Protein AF-A0A1B6G291-F1 (afdb_monomer_lite)

Sequence (150 aa):
GDFVVKDPLRYSGNSSLDFDFTFEELMDKGLPNKELYIRWLQLATFLPVIRYSYLPSEYKDDDQVLELAKVLTALRQKMVNPLLKKYAQEALDSGTPLIRPLWMLDPGDSACHLVKDEFSVGEELIVAPILRPNTHEREVYLPAGKLPSH

pLDDT: mean 82.51, std 21.63, range [31.0, 98.25]

Organism: NCBI:txid1464854

Secondary structure (DSSP, 8-state):
----------------------HHHHH--PPPPHHHHHHHHHHHTTSS----SS-GGG-TT-HHHHHHHHHHHHHIIIIIHHHHHHHHHHHHHH---SEEEHHHH-TT-GGGGT--S-EEETTTEEE----STT---------TT-S---

Foldseek 3Di:
DDPDDDDDDDPPDDDPDPPPDDPVNVVPPDDPDPVQLLLVLLVQLQDPDDDDPDDLVVPVVDCVSVVSNVVSVVVSVVPRVVLLVVCVVVCVPPVQDQKAQQCVLPVPDPVSVVDDQWIARHQADIDHGDDDPPDDDDDDDDDPPRYDDD

Radius of gyration: 24.05 Å; chains: 1; bounding box: 63×70×46 Å

InterPro domains:
  IPR013780 Glycosyl hydrolase, all-beta [G3DSA:2.60.40.1180] (97-148)
  IPR017853 Glycoside hydrolase superfamily [SSF51445] (30-115)
  IPR048395 Glycosyl hydrolase family 31, C-terminal domain [PF21365] (95-145)
  IPR050985 Alpha-glycosidase and related enzymes [PTHR43053] (27-146)

Structure (mmCIF, N/CA/C/O backbone):
data_AF-A0A1B6G291-F1
#
_entry.id   AF-A0A1B6G291-F1
#
loop_
_atom_site.group_PDB
_atom_site.id
_atom_site.type_symbol
_atom_site.label_atom_id
_atom_site.label_alt_id
_atom_site.label_comp_id
_atom_site.label_asym_id
_atom_site.label_entity_id
_atom_site.label_seq_id
_atom_site.pdbx_PDB_ins_code
_atom_site.Cartn_x
_atom_site.Cartn_y
_atom_site.Cartn_z
_atom_site.occupancy
_atom_site.B_iso_or_equiv
_atom_site.auth_seq_id
_atom_site.auth_comp_id
_atom_site.auth_asym_id
_atom_site.auth_atom_id
_atom_site.pdbx_PDB_model_num
ATOM 1 N N . GLY A 1 1 ? 41.466 -47.505 -5.293 1.00 37.69 1 GLY A N 1
ATOM 2 C CA . GLY A 1 1 ? 40.924 -48.528 -4.378 1.00 37.69 1 GLY A CA 1
ATOM 3 C C . GLY A 1 1 ? 39.477 -48.186 -4.212 1.00 37.69 1 GLY A C 1
ATOM 4 O O . GLY A 1 1 ? 39.117 -47.473 -3.287 1.00 37.69 1 GLY A O 1
ATOM 5 N N . ASP A 1 2 ? 38.727 -48.534 -5.244 1.00 31.80 2 ASP A N 1
ATOM 6 C CA . ASP A 1 2 ? 37.586 -47.756 -5.695 1.00 31.80 2 ASP A CA 1
ATOM 7 C C . ASP A 1 2 ? 36.352 -48.172 -4.908 1.00 31.80 2 ASP A C 1
ATOM 9 O O . ASP A 1 2 ? 35.926 -49.326 -4.950 1.00 31.80 2 ASP A O 1
ATOM 13 N N . PHE A 1 3 ? 35.791 -47.230 -4.155 1.00 31.00 3 PHE A N 1
ATOM 14 C CA . PHE A 1 3 ? 34.514 -47.432 -3.493 1.00 31.00 3 PHE A CA 1
ATOM 15 C C . PHE A 1 3 ? 33.405 -47.195 -4.513 1.00 31.00 3 PHE A C 1
ATOM 17 O O . PHE A 1 3 ? 32.950 -46.077 -4.740 1.00 31.00 3 PHE A O 1
ATOM 24 N N . VAL A 1 4 ? 32.998 -48.295 -5.141 1.00 36.03 4 VAL A N 1
ATOM 25 C CA . VAL A 1 4 ? 31.759 -48.419 -5.905 1.00 36.03 4 VAL A CA 1
ATOM 26 C C . VAL A 1 4 ? 30.596 -48.237 -4.931 1.00 36.03 4 VAL A C 1
ATOM 28 O O . VAL A 1 4 ? 30.262 -49.148 -4.171 1.00 36.03 4 VAL A O 1
ATOM 31 N N . VAL A 1 5 ? 29.973 -47.060 -4.939 1.00 38.53 5 VAL A N 1
ATOM 32 C CA . VAL A 1 5 ? 28.655 -46.883 -4.326 1.00 38.53 5 VAL A CA 1
ATOM 33 C C . VAL A 1 5 ? 27.620 -47.341 -5.349 1.00 38.53 5 VAL A C 1
ATOM 35 O O . VAL A 1 5 ? 27.508 -46.786 -6.437 1.00 38.53 5 VAL A O 1
ATOM 38 N N . LYS A 1 6 ? 26.927 -48.427 -5.001 1.00 34.53 6 LYS A N 1
ATOM 39 C CA . LYS A 1 6 ? 25.853 -49.053 -5.775 1.00 34.53 6 LYS A CA 1
ATOM 40 C C . LYS A 1 6 ? 24.713 -48.068 -6.055 1.00 34.53 6 LYS A C 1
ATOM 42 O O . LYS A 1 6 ? 24.182 -47.474 -5.119 1.00 34.53 6 LYS A O 1
ATOM 47 N N . ASP A 1 7 ? 24.297 -48.024 -7.318 1.00 39.56 7 ASP A N 1
ATOM 48 C CA . ASP A 1 7 ? 22.992 -47.542 -7.786 1.00 39.56 7 ASP A CA 1
ATOM 49 C C . ASP A 1 7 ? 21.845 -47.985 -6.861 1.00 39.56 7 ASP A C 1
ATOM 51 O O . ASP A 1 7 ? 21.660 -49.194 -6.656 1.00 39.56 7 ASP A O 1
ATOM 55 N N . PRO A 1 8 ? 20.986 -47.063 -6.398 1.00 37.59 8 PRO A N 1
ATOM 56 C CA . PRO A 1 8 ? 19.632 -47.393 -6.016 1.00 37.59 8 PRO A CA 1
ATOM 57 C C . PRO A 1 8 ? 18.667 -46.999 -7.148 1.00 37.59 8 PRO A C 1
ATOM 59 O O . PRO A 1 8 ? 18.501 -45.827 -7.464 1.00 37.59 8 PRO A O 1
ATOM 62 N N . LEU A 1 9 ? 17.963 -48.017 -7.662 1.00 33.34 9 LEU A N 1
ATOM 63 C CA . LEU A 1 9 ? 16.723 -47.958 -8.458 1.00 33.34 9 LEU A CA 1
ATOM 64 C C . LEU A 1 9 ? 16.860 -47.826 -9.989 1.00 33.34 9 LEU A C 1
ATOM 66 O O . LEU A 1 9 ? 16.415 -46.862 -10.602 1.00 33.34 9 LEU A O 1
ATOM 70 N N . ARG A 1 10 ? 17.300 -48.915 -10.638 1.00 32.56 10 ARG A N 1
ATOM 71 C CA . ARG A 1 10 ? 16.833 -49.237 -11.998 1.00 32.56 10 ARG A CA 1
ATOM 72 C C . ARG A 1 10 ? 15.377 -49.702 -11.932 1.00 32.56 10 ARG A C 1
ATOM 74 O O . ARG A 1 10 ? 15.113 -50.856 -11.600 1.00 32.56 10 ARG A O 1
ATOM 81 N N . TYR A 1 11 ? 14.439 -48.822 -12.263 1.00 31.67 11 TYR A N 1
ATOM 82 C CA . TYR A 1 11 ? 13.077 -49.220 -12.614 1.00 31.67 11 TYR A CA 1
ATOM 83 C C . TYR A 1 11 ? 13.084 -49.633 -14.093 1.00 31.67 11 TYR A C 1
ATOM 85 O O . TYR A 1 11 ? 13.201 -48.788 -14.976 1.00 31.67 11 TYR A O 1
ATOM 93 N N . SER A 1 12 ? 13.019 -50.934 -14.391 1.00 35.78 12 SER A N 1
ATOM 94 C CA . SER A 1 12 ? 12.810 -51.403 -15.766 1.00 35.78 12 SER A CA 1
ATOM 95 C C . SER A 1 12 ? 11.321 -51.309 -16.099 1.00 35.78 12 SER A C 1
ATOM 97 O O . SER A 1 12 ? 10.567 -52.263 -15.908 1.00 35.78 12 SER A O 1
ATOM 99 N N . GLY A 1 13 ? 10.891 -50.140 -16.562 1.00 36.44 13 GLY A N 1
ATOM 100 C CA . GLY A 1 13 ? 9.580 -49.929 -17.164 1.00 36.44 13 GLY A CA 1
ATOM 101 C C . GLY A 1 13 ? 9.763 -49.353 -18.561 1.00 36.44 13 GLY A C 1
ATOM 102 O O . GLY A 1 13 ? 10.270 -48.248 -18.704 1.00 36.44 13 GLY A O 1
ATOM 103 N N . ASN A 1 14 ? 9.371 -50.105 -19.590 1.00 42.53 14 ASN A N 1
ATOM 104 C CA . ASN A 1 14 ? 9.276 -49.602 -20.958 1.00 42.53 14 ASN A CA 1
ATOM 105 C C . ASN A 1 14 ? 8.182 -48.524 -21.028 1.00 42.53 14 ASN A C 1
ATOM 107 O O . ASN A 1 14 ? 7.006 -48.843 -21.191 1.00 42.53 14 ASN A O 1
ATOM 111 N N . SER A 1 15 ? 8.566 -47.254 -20.952 1.00 38.25 15 SER A N 1
ATOM 112 C CA . SER A 1 15 ? 7.808 -46.164 -21.563 1.00 38.25 15 SER A CA 1
ATOM 113 C C . SER A 1 15 ? 8.786 -45.088 -22.011 1.00 38.25 15 SER A C 1
ATOM 115 O O . SER A 1 15 ? 9.426 -44.442 -21.189 1.00 38.25 15 SER A O 1
ATOM 117 N N . SER A 1 16 ? 8.915 -44.928 -23.321 1.00 41.72 16 SER A N 1
ATOM 118 C CA . SER A 1 16 ? 9.676 -43.876 -23.990 1.00 41.72 16 SER A CA 1
ATOM 119 C C . SER A 1 16 ? 9.029 -42.506 -23.761 1.00 41.72 16 SER A C 1
ATOM 121 O O . SER A 1 16 ? 8.328 -41.987 -24.628 1.00 41.72 16 SER A O 1
ATOM 123 N N . LEU A 1 17 ? 9.234 -41.956 -22.568 1.00 43.03 17 LEU A N 1
ATOM 124 C CA . LEU A 1 17 ? 9.024 -40.553 -22.240 1.00 43.03 17 LEU A CA 1
ATOM 125 C C . LEU A 1 17 ? 10.252 -40.099 -21.453 1.00 43.03 17 LEU A C 1
ATOM 127 O O . LEU A 1 17 ? 10.332 -40.307 -20.243 1.00 43.03 17 LEU A O 1
ATOM 131 N N . ASP A 1 18 ? 11.215 -39.525 -22.168 1.00 42.44 18 ASP A N 1
ATOM 132 C CA . ASP A 1 18 ? 12.384 -38.876 -21.584 1.00 42.44 18 ASP A CA 1
ATOM 133 C C . ASP A 1 18 ? 11.907 -37.637 -20.810 1.00 42.44 18 ASP A C 1
ATOM 135 O O . ASP A 1 18 ? 11.677 -36.572 -21.380 1.00 42.44 18 ASP A O 1
ATOM 139 N N . PHE A 1 19 ? 11.691 -37.780 -19.501 1.00 51.16 19 PHE A N 1
ATOM 140 C CA . PHE A 1 19 ? 11.545 -36.650 -18.581 1.00 51.16 19 PHE A CA 1
ATOM 141 C C . PHE A 1 19 ? 12.940 -36.231 -18.098 1.00 51.16 19 PHE A C 1
ATOM 143 O O . PHE A 1 19 ? 13.261 -36.319 -16.915 1.00 51.16 19 PHE A O 1
ATOM 150 N N . ASP A 1 20 ? 13.774 -35.782 -19.034 1.00 50.25 20 ASP A N 1
ATOM 151 C CA . ASP A 1 20 ? 15.025 -35.079 -18.737 1.00 50.25 20 ASP A CA 1
ATOM 152 C C . ASP A 1 20 ? 14.695 -33.611 -18.431 1.00 50.25 20 ASP A C 1
ATOM 154 O O . ASP A 1 20 ? 14.924 -32.714 -19.234 1.00 50.25 20 ASP A O 1
ATOM 158 N N . PHE A 1 21 ? 14.091 -33.372 -17.266 1.00 48.56 21 PHE A N 1
ATOM 159 C CA . PHE A 1 21 ? 14.104 -32.049 -16.650 1.00 48.56 21 PHE A CA 1
ATOM 160 C C . PHE A 1 21 ? 15.033 -32.117 -15.452 1.00 48.56 21 PHE A C 1
ATOM 162 O O . PHE A 1 21 ? 14.762 -32.807 -14.464 1.00 48.56 21 PHE A O 1
ATOM 169 N N . THR A 1 22 ? 16.146 -31.403 -15.540 1.00 61.62 22 THR A N 1
ATOM 170 C CA . THR A 1 22 ? 17.034 -31.231 -14.397 1.00 61.62 22 THR A CA 1
ATOM 171 C C . THR A 1 22 ? 16.289 -30.474 -13.294 1.00 61.62 22 THR A C 1
ATOM 173 O O . THR A 1 22 ? 15.438 -29.618 -13.546 1.00 61.62 22 THR A O 1
ATOM 176 N N . PHE A 1 23 ? 16.593 -30.780 -12.031 1.00 58.88 23 PHE A N 1
ATOM 177 C CA . PHE A 1 23 ? 16.042 -30.029 -10.896 1.00 58.88 23 PHE A CA 1
ATOM 178 C C . PHE A 1 23 ? 16.349 -28.523 -11.011 1.00 58.88 23 PHE A C 1
ATOM 180 O O . PHE A 1 23 ? 15.563 -27.698 -10.554 1.00 58.88 23 PHE A O 1
ATOM 187 N N . GLU A 1 24 ? 17.452 -28.168 -11.676 1.00 52.62 24 GLU A N 1
ATOM 188 C CA . GLU A 1 24 ? 17.808 -26.791 -12.027 1.00 52.62 24 GLU A CA 1
ATOM 189 C C . GLU A 1 24 ? 16.810 -26.144 -12.998 1.00 52.62 24 GLU A C 1
ATOM 191 O O . GLU A 1 24 ? 16.368 -25.032 -12.730 1.00 52.62 24 GLU A O 1
ATOM 196 N N . GLU A 1 25 ? 16.350 -26.835 -14.041 1.00 53.84 25 GLU A N 1
ATOM 197 C CA . GLU A 1 25 ? 15.333 -26.310 -14.974 1.00 53.84 25 GLU A CA 1
ATOM 198 C C . GLU A 1 25 ? 13.943 -26.173 -14.337 1.00 53.84 25 GLU A C 1
ATOM 200 O O . GLU A 1 25 ? 13.177 -25.276 -14.686 1.00 53.84 25 GLU A O 1
ATOM 205 N N . LEU A 1 26 ? 13.609 -27.022 -13.361 1.00 57.31 26 LEU A N 1
ATOM 206 C CA . LEU A 1 26 ? 12.376 -26.887 -12.571 1.00 57.31 26 LEU A CA 1
ATOM 207 C C . LEU A 1 26 ? 12.413 -25.691 -11.607 1.00 57.31 26 LEU A C 1
ATOM 209 O O . LEU A 1 26 ? 11.359 -25.194 -11.193 1.00 57.31 26 LEU A O 1
ATOM 213 N N . MET A 1 27 ? 13.615 -25.242 -11.246 1.00 56.41 27 MET A N 1
ATOM 214 C CA . MET A 1 27 ? 13.855 -24.139 -10.317 1.00 56.41 27 MET A CA 1
ATOM 215 C C . MET A 1 27 ? 14.187 -22.822 -11.027 1.00 56.41 27 MET A C 1
ATOM 217 O O . MET A 1 27 ? 14.061 -21.770 -10.396 1.00 56.41 27 MET A O 1
ATOM 221 N N . ASP A 1 28 ? 14.517 -22.847 -12.323 1.00 53.97 28 ASP A N 1
ATOM 222 C CA . ASP A 1 28 ? 14.728 -21.651 -13.143 1.00 53.97 28 ASP A CA 1
ATOM 223 C C . ASP A 1 28 ? 13.393 -20.999 -13.535 1.00 53.97 28 ASP A C 1
ATOM 225 O O . ASP A 1 28 ? 12.979 -20.912 -14.692 1.00 53.97 28 ASP A O 1
ATOM 229 N N . LYS A 1 29 ? 12.669 -20.512 -12.526 1.00 62.97 29 LYS A N 1
ATOM 230 C CA . LYS A 1 29 ? 11.682 -19.461 -12.750 1.00 62.97 29 LYS A CA 1
ATOM 231 C C . LYS A 1 29 ? 12.463 -18.167 -12.893 1.00 62.97 29 LYS A C 1
ATOM 233 O O . LYS A 1 29 ? 12.739 -17.498 -11.894 1.00 62.97 29 LYS A O 1
ATOM 238 N N . GLY A 1 30 ? 12.818 -17.855 -14.139 1.00 81.62 30 GLY A N 1
ATOM 239 C CA . GLY A 1 30 ? 13.381 -16.567 -14.525 1.00 81.62 30 GLY A CA 1
ATOM 240 C C . GLY A 1 30 ? 12.573 -15.386 -13.974 1.00 81.62 30 GLY A C 1
ATOM 241 O O . GLY A 1 30 ? 11.484 -15.547 -13.410 1.00 81.62 30 GLY A O 1
ATOM 242 N N . LEU A 1 31 ? 13.121 -14.179 -14.116 1.00 88.62 31 LEU A N 1
ATOM 243 C CA . LEU A 1 31 ? 12.537 -12.984 -13.508 1.00 88.62 31 LEU A CA 1
ATOM 244 C C . LEU A 1 31 ? 11.040 -12.835 -13.847 1.00 88.62 31 LEU A C 1
ATOM 246 O O . LEU A 1 31 ? 10.634 -13.086 -14.988 1.00 88.62 31 LEU A O 1
ATOM 250 N N . PRO A 1 32 ? 10.205 -12.415 -12.877 1.00 90.94 32 PRO A N 1
ATOM 251 C CA . PRO A 1 32 ? 8.809 -12.105 -13.141 1.00 90.94 32 PRO A CA 1
ATOM 252 C C . PRO A 1 32 ? 8.644 -11.117 -14.299 1.00 90.94 32 PRO A C 1
ATOM 254 O O . PRO A 1 32 ? 9.511 -10.289 -14.572 1.00 90.94 32 PRO A O 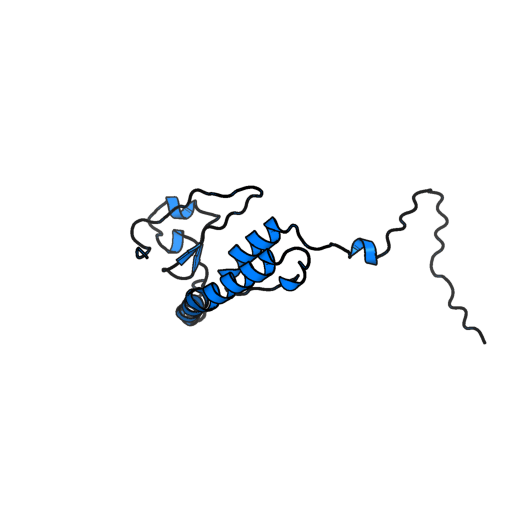1
ATOM 257 N N . ASN A 1 33 ? 7.480 -11.153 -14.951 1.00 92.50 33 ASN A N 1
ATOM 258 C CA . ASN A 1 33 ? 7.144 -10.149 -15.956 1.00 92.50 33 ASN A CA 1
ATOM 259 C C . ASN A 1 33 ? 7.325 -8.724 -15.386 1.00 92.50 33 ASN A C 1
ATOM 261 O O . ASN A 1 33 ? 6.857 -8.425 -14.284 1.00 92.50 33 ASN A O 1
ATOM 265 N N . LYS A 1 34 ? 7.972 -7.846 -16.162 1.00 93.25 34 LYS A N 1
ATOM 266 C CA . LYS A 1 34 ? 8.351 -6.492 -15.735 1.00 93.25 34 LYS A CA 1
ATOM 267 C C . LYS A 1 34 ? 7.165 -5.655 -15.255 1.00 93.25 34 LYS A C 1
ATOM 269 O O . LYS A 1 34 ? 7.262 -4.999 -14.221 1.00 93.25 34 LYS A O 1
ATOM 274 N N . GLU A 1 35 ? 6.049 -5.672 -15.988 1.00 94.44 35 GLU A N 1
ATOM 275 C CA . GLU A 1 35 ? 4.847 -4.921 -15.608 1.00 94.44 35 GLU A CA 1
ATOM 276 C C . GLU A 1 35 ? 4.342 -5.412 -14.252 1.00 94.44 35 GLU A C 1
ATOM 278 O O . GLU A 1 35 ? 4.150 -4.612 -13.339 1.00 94.44 35 GLU A O 1
ATOM 283 N N . LEU A 1 36 ? 4.211 -6.730 -14.088 1.00 94.19 36 LEU A N 1
ATOM 284 C CA . LEU A 1 36 ? 3.764 -7.331 -12.835 1.00 94.19 36 LEU A CA 1
ATOM 285 C C . LEU A 1 36 ? 4.682 -6.958 -11.665 1.00 94.19 36 LEU A C 1
ATOM 287 O O . LEU A 1 36 ? 4.189 -6.581 -10.602 1.00 94.19 36 LEU A O 1
ATOM 291 N N . TYR A 1 37 ? 6.001 -7.026 -11.857 1.00 95.25 37 TYR A N 1
ATOM 292 C CA . TYR A 1 37 ? 6.971 -6.663 -10.826 1.00 95.25 37 TYR A CA 1
ATOM 293 C C . TYR A 1 37 ? 6.868 -5.184 -10.436 1.00 95.25 37 TYR A C 1
ATOM 295 O O . TYR A 1 37 ? 6.841 -4.857 -9.251 1.00 95.25 37 TYR A O 1
ATOM 303 N N . ILE A 1 38 ? 6.727 -4.292 -11.420 1.00 95.06 38 ILE A N 1
ATOM 304 C CA . ILE A 1 38 ? 6.513 -2.858 -11.196 1.00 95.06 38 ILE A CA 1
ATOM 305 C C . ILE A 1 38 ? 5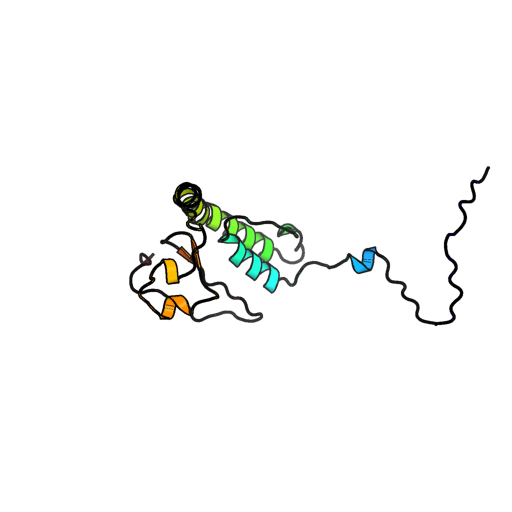.208 -2.605 -10.431 1.00 95.06 38 ILE A C 1
ATOM 307 O O . ILE A 1 38 ? 5.216 -1.860 -9.449 1.00 95.06 38 ILE A O 1
ATOM 311 N N . ARG A 1 39 ? 4.093 -3.234 -10.830 1.00 96.62 39 ARG A N 1
ATOM 312 C CA . ARG A 1 39 ? 2.795 -3.091 -10.144 1.00 96.62 39 ARG A CA 1
ATOM 313 C C . ARG A 1 39 ? 2.858 -3.607 -8.711 1.00 96.62 39 ARG A C 1
ATOM 315 O O . ARG A 1 39 ? 2.366 -2.950 -7.794 1.00 96.62 39 ARG A O 1
ATOM 322 N N . TRP A 1 40 ? 3.519 -4.743 -8.503 1.00 96.25 40 TRP A N 1
ATOM 323 C CA . TRP A 1 40 ? 3.758 -5.279 -7.170 1.00 96.25 40 TRP A CA 1
ATOM 324 C C . TRP A 1 40 ? 4.610 -4.330 -6.325 1.00 96.25 40 TRP A C 1
ATOM 326 O O . TRP A 1 40 ? 4.273 -4.086 -5.170 1.00 96.25 40 TRP A O 1
ATOM 336 N N . LEU A 1 41 ? 5.665 -3.742 -6.891 1.00 96.31 41 LEU A N 1
ATOM 337 C CA . LEU A 1 41 ? 6.526 -2.808 -6.173 1.00 96.31 41 LEU A CA 1
ATOM 338 C C . LEU A 1 41 ? 5.770 -1.535 -5.773 1.00 96.31 41 LEU A C 1
ATOM 340 O O . LEU A 1 41 ? 5.872 -1.091 -4.627 1.00 96.31 41 LEU A O 1
ATOM 344 N N . GLN A 1 42 ? 4.965 -0.984 -6.686 1.00 96.88 42 GLN A N 1
ATOM 345 C CA . GLN A 1 42 ? 4.073 0.148 -6.418 1.00 96.88 42 GLN A CA 1
ATOM 346 C C . GLN A 1 42 ? 3.124 -0.156 -5.252 1.00 96.88 42 GLN A C 1
ATOM 348 O O . GLN A 1 42 ? 3.010 0.660 -4.343 1.00 96.88 42 GLN A O 1
ATOM 353 N N . LEU A 1 43 ? 2.508 -1.341 -5.225 1.00 97.25 43 LEU A N 1
ATOM 354 C CA . LEU A 1 43 ? 1.646 -1.786 -4.127 1.00 97.25 43 LEU A CA 1
ATOM 355 C C . LEU A 1 43 ? 2.421 -1.973 -2.812 1.00 97.25 43 LEU A C 1
ATOM 357 O O . LEU A 1 43 ? 2.058 -1.411 -1.778 1.00 97.25 43 LEU A O 1
ATOM 361 N N . ALA A 1 44 ? 3.505 -2.749 -2.847 1.00 97.00 44 ALA A N 1
ATOM 362 C CA . ALA A 1 44 ? 4.295 -3.111 -1.674 1.00 97.00 44 ALA A CA 1
ATOM 363 C C . ALA A 1 44 ? 4.872 -1.879 -0.965 1.00 97.00 44 ALA A C 1
ATOM 365 O O . ALA A 1 44 ? 4.975 -1.868 0.261 1.00 97.00 44 ALA A O 1
ATOM 366 N N . THR A 1 45 ? 5.160 -0.810 -1.716 1.00 97.62 45 THR A N 1
ATOM 367 C CA . THR A 1 45 ? 5.619 0.491 -1.200 1.00 97.62 45 THR A CA 1
ATOM 368 C C . THR A 1 45 ? 4.736 1.039 -0.078 1.00 97.62 45 THR A C 1
ATOM 370 O O . THR A 1 45 ? 5.247 1.727 0.809 1.00 97.62 45 THR A O 1
ATOM 373 N N . PHE A 1 46 ? 3.445 0.700 -0.063 1.00 97.75 46 PHE A N 1
ATOM 374 C CA . PHE A 1 46 ? 2.483 1.169 0.932 1.00 97.75 46 PHE A CA 1
ATOM 375 C C . PHE A 1 46 ? 2.166 0.154 2.037 1.00 97.75 46 PHE A C 1
ATOM 377 O O . PHE A 1 46 ? 1.517 0.506 3.018 1.00 97.75 46 PHE A O 1
ATOM 384 N N . LEU A 1 47 ? 2.651 -1.085 1.931 1.00 97.06 47 LEU A N 1
ATOM 385 C CA . LEU A 1 47 ? 2.445 -2.108 2.956 1.00 97.06 47 LEU A CA 1
ATOM 386 C C . LEU A 1 47 ? 3.401 -1.909 4.151 1.00 97.06 47 LEU A C 1
ATOM 388 O O . LEU A 1 47 ? 4.424 -1.225 4.029 1.00 97.06 47 LEU A O 1
ATOM 392 N N . PRO A 1 48 ? 3.125 -2.503 5.329 1.00 95.25 48 PRO A N 1
ATOM 393 C CA . PRO A 1 48 ? 3.974 -2.330 6.507 1.00 95.25 48 PRO A CA 1
ATOM 394 C C . PRO A 1 48 ? 5.387 -2.886 6.311 1.00 95.25 48 PRO A C 1
ATOM 396 O O . PRO A 1 48 ? 6.356 -2.298 6.787 1.00 95.25 48 PRO A O 1
ATOM 399 N N . VAL A 1 49 ? 5.514 -3.985 5.564 1.00 94.44 49 VAL A N 1
ATOM 400 C CA . VAL A 1 49 ? 6.783 -4.669 5.296 1.00 94.44 49 VAL A CA 1
ATOM 401 C C . VAL A 1 49 ? 6.888 -4.984 3.810 1.00 94.44 49 VAL A C 1
ATOM 403 O O . VAL A 1 49 ? 5.929 -5.450 3.199 1.00 94.44 49 VAL A O 1
ATOM 406 N N . ILE A 1 50 ? 8.080 -4.774 3.251 1.00 94.50 50 ILE A N 1
ATOM 407 C CA . ILE A 1 50 ? 8.431 -5.157 1.882 1.00 94.50 50 ILE A CA 1
ATOM 408 C C . ILE A 1 50 ? 9.469 -6.266 1.970 1.00 94.50 50 ILE A C 1
ATOM 410 O O . ILE A 1 50 ? 10.487 -6.113 2.645 1.00 94.50 50 ILE A O 1
ATOM 414 N N . ARG A 1 51 ? 9.214 -7.378 1.282 1.00 93.50 51 ARG A N 1
ATOM 415 C CA . ARG A 1 51 ? 10.166 -8.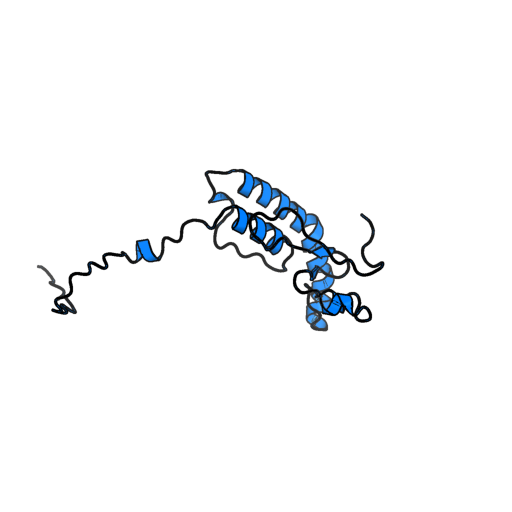479 1.140 1.00 93.50 51 ARG A CA 1
ATOM 416 C C . ARG A 1 51 ? 10.420 -8.720 -0.337 1.00 93.50 51 ARG A C 1
ATOM 418 O O . ARG A 1 51 ? 9.504 -9.099 -1.060 1.00 93.50 51 ARG A O 1
ATOM 425 N N . TYR A 1 52 ? 11.662 -8.538 -0.757 1.00 90.81 52 TYR A N 1
ATOM 426 C CA . TYR A 1 52 ? 12.089 -8.831 -2.117 1.00 90.81 52 TYR A CA 1
ATOM 427 C C . TYR A 1 52 ? 12.398 -10.319 -2.255 1.00 90.81 52 TYR A C 1
ATOM 429 O O . TYR A 1 52 ? 13.134 -10.874 -1.443 1.00 90.81 52 TYR A O 1
ATOM 437 N N . SER A 1 53 ? 11.808 -10.951 -3.270 1.00 88.62 53 SER A N 1
ATOM 438 C CA . SER A 1 53 ? 12.261 -12.268 -3.753 1.00 88.62 53 SER A CA 1
ATOM 439 C C . SER A 1 53 ? 13.290 -12.117 -4.873 1.00 88.62 53 SER A C 1
ATOM 441 O O . SER A 1 53 ? 14.200 -12.925 -4.975 1.00 88.62 53 SER A O 1
AT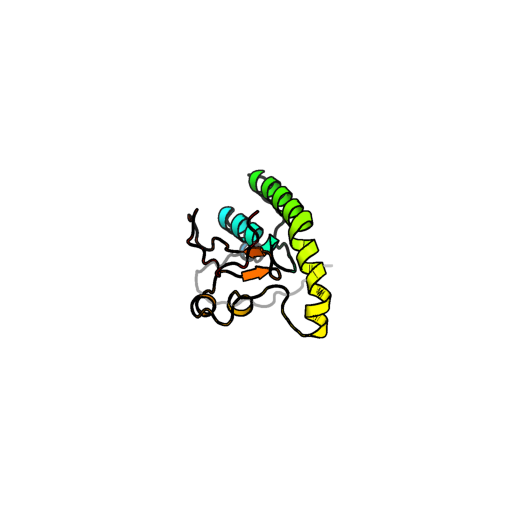OM 443 N N . TYR A 1 54 ? 13.159 -11.039 -5.647 1.00 91.06 54 TYR A N 1
ATOM 444 C CA . TYR A 1 54 ? 14.087 -10.591 -6.678 1.00 91.06 54 TYR A CA 1
ATOM 445 C C . TYR A 1 54 ? 14.372 -9.116 -6.417 1.00 91.06 54 TYR A C 1
ATOM 447 O O . TYR A 1 54 ? 13.457 -8.375 -6.039 1.00 91.06 54 TYR A O 1
ATOM 455 N N . LEU A 1 55 ? 15.618 -8.687 -6.570 1.00 93.06 55 LEU A N 1
ATOM 456 C CA . LEU A 1 55 ? 16.005 -7.294 -6.402 1.00 93.06 55 LEU A CA 1
ATOM 457 C C . LEU A 1 55 ? 15.703 -6.490 -7.674 1.00 93.06 55 LEU A C 1
ATOM 459 O O . LEU A 1 55 ? 15.866 -7.000 -8.781 1.00 93.06 55 LEU A O 1
ATOM 463 N N . PRO A 1 56 ? 15.357 -5.192 -7.558 1.00 93.56 56 PRO A N 1
ATOM 464 C CA . PRO A 1 56 ? 15.187 -4.328 -8.727 1.00 93.56 56 PRO A CA 1
ATOM 465 C C . PRO A 1 56 ? 16.405 -4.311 -9.664 1.00 93.56 56 PRO A C 1
ATOM 467 O O . PRO A 1 56 ? 16.241 -4.220 -10.872 1.00 93.56 56 PRO A O 1
ATOM 470 N N . SER A 1 57 ? 17.619 -4.445 -9.117 1.00 93.12 57 SER A N 1
ATOM 471 C CA . SER A 1 57 ? 18.878 -4.478 -9.873 1.00 93.12 57 SER A CA 1
ATOM 472 C C . SER A 1 57 ? 19.111 -5.764 -10.676 1.00 93.12 57 SER A C 1
ATOM 474 O O . SER A 1 57 ? 20.089 -5.844 -11.414 1.00 93.12 57 SER A O 1
ATOM 476 N N . GLU A 1 58 ? 18.277 -6.792 -10.507 1.00 92.69 58 GLU A N 1
ATOM 477 C CA . GLU A 1 58 ? 18.378 -8.025 -11.297 1.00 92.69 58 GLU A CA 1
ATOM 478 C C . GLU A 1 58 ? 17.828 -7.851 -12.722 1.00 92.69 58 GLU A C 1
ATOM 480 O O . GLU A 1 58 ? 18.276 -8.554 -13.626 1.00 92.69 58 GLU A O 1
ATOM 485 N N . TYR A 1 59 ? 16.950 -6.866 -12.947 1.00 91.81 59 TYR A N 1
ATOM 486 C CA . TYR A 1 59 ? 16.439 -6.471 -14.267 1.00 91.81 59 TYR A CA 1
ATOM 487 C C . TYR A 1 59 ? 17.480 -5.629 -15.023 1.00 91.81 59 TYR A C 1
ATOM 489 O O . TYR A 1 59 ? 17.349 -4.417 -15.170 1.00 91.81 59 TYR A O 1
ATOM 497 N N . LYS A 1 60 ? 18.575 -6.272 -15.441 1.00 88.19 60 LYS A N 1
ATOM 498 C CA . LYS A 1 60 ? 19.748 -5.622 -16.060 1.00 88.19 60 LYS A CA 1
ATOM 499 C C . LYS A 1 60 ? 19.484 -5.049 -17.453 1.00 88.19 60 LYS A C 1
ATOM 501 O O . LYS A 1 60 ? 20.272 -4.247 -17.941 1.00 88.19 60 LYS A O 1
ATOM 506 N N . ASP A 1 61 ? 18.439 -5.526 -18.111 1.00 86.06 61 ASP A N 1
ATOM 507 C CA . ASP A 1 61 ? 18.006 -5.105 -19.439 1.00 86.06 61 ASP A CA 1
ATOM 508 C C . ASP A 1 61 ? 17.196 -3.802 -19.415 1.00 86.06 61 ASP A C 1
ATOM 510 O O . ASP A 1 61 ? 16.987 -3.201 -20.469 1.00 86.06 61 ASP A O 1
ATOM 514 N N . ASP A 1 62 ? 16.761 -3.348 -18.233 1.00 81.75 62 ASP A N 1
ATOM 515 C CA . ASP A 1 62 ? 15.907 -2.175 -18.110 1.00 81.75 62 ASP A CA 1
ATOM 516 C C . ASP A 1 62 ? 16.100 -1.397 -16.798 1.00 81.75 62 ASP A C 1
ATOM 518 O O . ASP A 1 62 ? 15.522 -1.703 -15.747 1.00 81.75 62 ASP A O 1
ATOM 522 N N . ASP A 1 63 ? 16.833 -0.289 -16.899 1.00 90.06 63 ASP A N 1
ATOM 523 C CA . ASP A 1 63 ? 17.072 0.631 -15.786 1.00 90.06 63 ASP A CA 1
ATOM 524 C C . ASP A 1 63 ? 15.781 1.252 -15.216 1.00 90.06 63 ASP A C 1
ATOM 526 O O . ASP A 1 63 ? 15.783 1.724 -14.076 1.00 90.06 63 ASP A O 1
ATOM 530 N N . GLN A 1 64 ? 14.650 1.226 -15.940 1.00 92.06 64 GLN A N 1
ATOM 531 C CA . GLN A 1 64 ? 13.377 1.772 -15.449 1.00 92.06 64 GLN A CA 1
ATOM 532 C C . GLN A 1 64 ? 12.930 1.104 -14.150 1.00 92.06 64 GLN A C 1
ATOM 534 O O . GLN A 1 64 ? 12.361 1.774 -13.286 1.00 92.06 64 GLN A O 1
ATOM 539 N N . VAL A 1 65 ? 13.180 -0.200 -13.989 1.00 94.75 65 VAL A N 1
ATOM 540 C CA . VAL A 1 65 ? 12.794 -0.930 -12.774 1.00 94.75 65 VAL A CA 1
ATOM 541 C C . VAL A 1 65 ? 13.578 -0.405 -11.573 1.00 94.75 65 VAL A C 1
ATOM 543 O O . VAL A 1 65 ? 13.000 -0.145 -10.514 1.00 94.75 65 VAL A O 1
ATOM 546 N N . LEU A 1 66 ? 14.886 -0.207 -11.744 1.00 95.50 66 LEU A N 1
ATOM 547 C CA . LEU A 1 66 ? 15.764 0.293 -10.695 1.00 95.50 66 LEU A CA 1
ATOM 548 C C . LEU A 1 66 ? 15.467 1.760 -10.353 1.00 95.50 66 LEU A C 1
ATOM 550 O O . LEU A 1 66 ? 15.385 2.108 -9.174 1.00 95.50 66 LEU A O 1
ATOM 554 N N . GLU A 1 67 ? 15.270 2.614 -11.356 1.00 96.12 67 GLU A N 1
ATOM 555 C CA . GLU A 1 67 ? 14.940 4.027 -11.142 1.00 96.12 67 GLU A CA 1
ATOM 556 C C . GLU A 1 67 ? 13.582 4.198 -10.455 1.00 96.12 67 GLU A C 1
ATOM 558 O O . GLU A 1 67 ? 13.467 4.934 -9.470 1.00 96.12 67 GLU A O 1
ATOM 563 N N . LEU A 1 68 ? 12.564 3.444 -10.878 1.00 96.56 68 LEU A N 1
ATOM 564 C CA . LEU A 1 68 ? 11.270 3.446 -10.202 1.00 96.56 68 LEU A CA 1
ATOM 565 C C . LEU A 1 68 ? 11.394 2.962 -8.751 1.00 96.56 68 LEU A C 1
ATOM 567 O O . LEU A 1 68 ? 10.797 3.556 -7.852 1.00 96.56 68 LEU A O 1
ATOM 571 N N . ALA A 1 69 ? 12.195 1.924 -8.495 1.00 96.44 69 ALA A N 1
ATOM 572 C CA . ALA A 1 69 ? 12.433 1.437 -7.140 1.00 96.44 69 ALA A CA 1
ATOM 573 C C . ALA A 1 69 ? 13.070 2.504 -6.237 1.00 96.44 69 ALA A C 1
ATOM 575 O O . ALA A 1 69 ? 12.682 2.631 -5.072 1.00 96.44 69 ALA A O 1
ATOM 576 N N . LYS A 1 70 ? 14.002 3.311 -6.762 1.00 97.12 70 LYS A N 1
ATOM 577 C CA . LYS A 1 70 ? 14.594 4.443 -6.031 1.00 97.12 70 LYS A CA 1
ATOM 578 C C . LYS A 1 70 ? 13.540 5.498 -5.690 1.00 97.12 70 LYS A C 1
ATOM 580 O O . LYS A 1 70 ? 13.452 5.913 -4.534 1.00 97.12 70 LYS A O 1
ATOM 585 N N . VAL A 1 71 ? 12.706 5.882 -6.660 1.00 98.12 71 VAL A N 1
ATOM 586 C CA . VAL A 1 71 ? 11.617 6.857 -6.459 1.00 98.12 71 VAL A CA 1
ATOM 587 C C . VAL A 1 71 ? 10.630 6.368 -5.399 1.00 98.12 71 VAL A C 1
ATOM 589 O O . VAL A 1 71 ? 10.317 7.098 -4.457 1.00 98.12 71 VAL A O 1
ATOM 592 N N . LEU A 1 72 ? 10.183 5.116 -5.502 1.00 97.94 72 LEU A N 1
ATOM 593 C CA . LEU A 1 72 ? 9.257 4.509 -4.547 1.00 97.94 72 LEU A CA 1
ATOM 594 C C . LEU A 1 72 ? 9.873 4.372 -3.150 1.00 97.94 72 LEU A C 1
ATOM 596 O O . LEU A 1 72 ? 9.199 4.614 -2.150 1.00 97.94 72 LEU A O 1
ATOM 600 N N . THR A 1 73 ? 11.169 4.066 -3.062 1.00 97.56 73 THR A N 1
ATOM 601 C CA . THR A 1 73 ? 11.892 4.025 -1.783 1.00 97.56 73 THR A CA 1
ATOM 602 C C . THR A 1 73 ? 11.922 5.399 -1.117 1.00 97.56 73 THR A C 1
ATOM 604 O O . THR A 1 73 ? 11.612 5.507 0.071 1.00 97.56 73 THR A O 1
ATOM 607 N N . ALA A 1 74 ? 12.228 6.457 -1.872 1.00 98.25 74 ALA A N 1
ATOM 608 C CA . ALA A 1 74 ? 12.212 7.825 -1.358 1.00 98.25 74 ALA A CA 1
ATOM 609 C C . ALA A 1 74 ? 10.799 8.251 -0.915 1.00 98.25 74 ALA A C 1
ATOM 611 O O . ALA A 1 74 ? 10.629 8.816 0.168 1.00 98.25 74 ALA A O 1
ATOM 612 N N . LEU A 1 75 ? 9.772 7.916 -1.706 1.00 97.81 75 LEU A N 1
ATOM 613 C CA . LEU A 1 75 ? 8.367 8.156 -1.369 1.00 97.81 75 LEU A CA 1
ATOM 614 C C . LEU A 1 75 ? 7.974 7.449 -0.068 1.00 97.81 75 LEU A C 1
ATOM 616 O O . LEU A 1 75 ? 7.401 8.071 0.829 1.00 97.81 75 LEU A O 1
ATOM 620 N N . ARG A 1 76 ? 8.326 6.167 0.074 1.00 97.81 76 ARG A N 1
ATOM 621 C CA . ARG A 1 76 ? 8.066 5.389 1.288 1.00 97.81 76 ARG A CA 1
ATOM 622 C C . ARG A 1 76 ? 8.741 5.998 2.508 1.00 97.81 76 ARG A C 1
ATOM 624 O O . ARG A 1 76 ? 8.100 6.134 3.545 1.00 97.81 76 ARG A O 1
ATOM 631 N N . GLN A 1 77 ? 10.011 6.377 2.392 1.00 97.94 77 GLN A N 1
ATOM 632 C CA . GLN A 1 77 ? 10.753 6.998 3.490 1.00 97.94 77 GLN A CA 1
ATOM 633 C C . GLN A 1 77 ? 10.129 8.325 3.926 1.00 97.94 77 GLN A C 1
ATOM 635 O O . GLN A 1 77 ? 10.038 8.584 5.124 1.00 97.94 77 GLN A O 1
ATOM 640 N N . LYS A 1 78 ? 9.679 9.141 2.966 1.00 97.44 78 LYS A N 1
ATOM 641 C CA . LYS A 1 78 ? 9.127 10.473 3.227 1.00 97.44 78 LYS A CA 1
ATOM 642 C C . LYS A 1 78 ? 7.686 10.449 3.736 1.00 97.44 78 LYS A C 1
ATOM 644 O O . LYS A 1 78 ? 7.351 11.270 4.581 1.00 97.44 78 LYS A O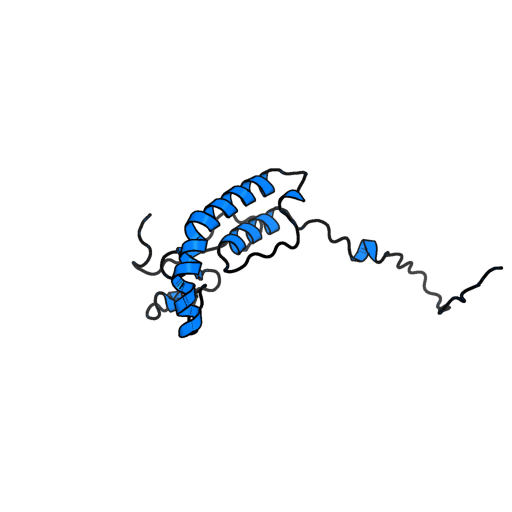 1
ATOM 649 N N . MET A 1 79 ? 6.836 9.564 3.211 1.00 96.19 79 MET A N 1
ATOM 650 C CA . MET A 1 79 ? 5.389 9.600 3.470 1.00 96.19 79 MET A CA 1
ATOM 651 C C . MET A 1 79 ? 4.893 8.384 4.250 1.00 96.19 79 MET A C 1
ATOM 653 O O . MET A 1 79 ? 4.248 8.535 5.281 1.00 96.19 79 MET A O 1
ATOM 657 N N . VAL A 1 80 ? 5.220 7.169 3.803 1.00 97.25 80 VAL A N 1
ATOM 658 C CA . VAL A 1 80 ? 4.607 5.947 4.351 1.00 97.25 80 VAL A CA 1
ATOM 659 C C . VAL A 1 80 ? 5.204 5.565 5.706 1.00 97.25 80 VAL A C 1
ATOM 661 O O . VAL A 1 80 ? 4.468 5.287 6.647 1.00 97.25 80 VAL A O 1
ATOM 664 N N . ASN A 1 81 ? 6.531 5.580 5.849 1.00 97.69 81 ASN A N 1
ATOM 665 C CA . ASN A 1 81 ? 7.195 5.203 7.098 1.00 97.69 81 ASN A CA 1
ATOM 666 C C . ASN A 1 81 ? 6.786 6.096 8.290 1.00 97.69 81 ASN A C 1
ATOM 668 O O . ASN A 1 81 ? 6.544 5.544 9.366 1.00 97.69 81 ASN A O 1
ATOM 672 N N . PRO A 1 82 ? 6.663 7.433 8.146 1.00 97.62 82 PRO A N 1
ATOM 673 C CA . PRO A 1 82 ? 6.111 8.279 9.201 1.00 97.62 82 PRO A CA 1
ATOM 674 C C . PRO A 1 82 ? 4.690 7.890 9.618 1.00 97.62 82 PRO A C 1
ATOM 676 O O . PRO A 1 82 ? 4.430 7.819 10.817 1.00 97.62 82 PRO A O 1
ATOM 679 N N . LEU A 1 83 ? 3.801 7.581 8.664 1.00 97.00 83 LEU A N 1
ATOM 680 C CA . LEU A 1 83 ? 2.435 7.135 8.963 1.00 97.00 83 LEU A CA 1
ATOM 681 C C . LEU A 1 83 ? 2.436 5.789 9.696 1.00 97.00 83 LEU A C 1
ATOM 683 O O . LEU A 1 83 ? 1.836 5.664 10.759 1.00 97.00 83 LEU A O 1
ATOM 687 N N . LEU A 1 84 ? 3.190 4.803 9.205 1.00 97.25 84 LEU A N 1
ATOM 688 C CA . LEU A 1 84 ? 3.314 3.504 9.876 1.00 97.25 84 LEU A CA 1
ATOM 689 C C . LEU A 1 84 ? 3.832 3.655 11.312 1.00 97.25 84 LEU A C 1
ATOM 691 O O . LEU A 1 84 ? 3.329 3.001 12.219 1.00 97.25 84 LEU A O 1
ATOM 695 N N . LYS A 1 85 ? 4.805 4.549 11.535 1.00 97.31 85 LYS A N 1
ATOM 696 C CA . LYS A 1 85 ? 5.327 4.844 12.875 1.00 97.31 85 LYS A CA 1
ATOM 697 C C . LYS A 1 85 ? 4.295 5.552 13.754 1.00 97.31 85 LYS A C 1
ATOM 699 O O . LYS A 1 85 ? 4.197 5.216 14.930 1.00 97.31 85 LYS A O 1
ATOM 704 N N . LYS A 1 86 ? 3.537 6.506 13.202 1.00 96.88 86 LYS A N 1
ATOM 705 C CA . LYS A 1 86 ? 2.473 7.234 13.912 1.00 96.88 86 LYS A CA 1
ATOM 706 C C . LYS A 1 86 ? 1.434 6.270 14.491 1.00 96.88 86 LYS A C 1
ATOM 708 O O . LYS A 1 86 ? 1.058 6.419 15.647 1.00 96.88 86 LYS A O 1
ATOM 713 N N . TYR A 1 87 ? 1.030 5.268 13.712 1.00 96.50 87 TYR A N 1
ATOM 714 C CA . TYR A 1 87 ? -0.014 4.312 14.091 1.00 96.50 87 TYR A CA 1
ATOM 715 C C . TYR A 1 87 ? 0.509 3.025 14.752 1.00 96.50 87 TYR A C 1
ATOM 717 O O . TYR A 1 87 ? -0.284 2.183 15.164 1.00 96.50 87 TYR A O 1
ATOM 725 N N . ALA A 1 88 ? 1.830 2.859 14.895 1.00 96.44 88 ALA A N 1
ATOM 726 C CA . ALA A 1 88 ? 2.429 1.645 15.455 1.00 96.44 88 ALA A CA 1
ATOM 727 C C . ALA A 1 88 ? 1.974 1.361 16.892 1.00 96.44 88 ALA A C 1
ATOM 729 O O . ALA A 1 88 ? 1.645 0.223 17.212 1.00 96.44 88 ALA A O 1
ATOM 730 N N . GLN A 1 89 ? 1.933 2.389 17.745 1.00 96.62 89 GLN A N 1
ATOM 731 C CA . GLN A 1 89 ? 1.537 2.225 19.145 1.00 96.62 89 GLN A CA 1
ATOM 732 C C . GLN A 1 89 ? 0.051 1.867 19.268 1.00 96.62 89 GLN A C 1
ATOM 734 O O . GLN A 1 89 ? -0.297 0.924 19.968 1.00 96.62 89 GLN A O 1
ATOM 739 N N . GLU A 1 90 ? -0.815 2.550 18.513 1.00 95.94 90 GLU A N 1
ATOM 740 C CA . GLU A 1 90 ? -2.248 2.238 18.465 1.00 95.94 90 GLU A CA 1
ATOM 741 C C . GLU A 1 90 ? -2.489 0.785 18.036 1.00 95.94 90 GLU A C 1
ATOM 743 O O . GLU A 1 90 ? -3.296 0.085 18.650 1.00 95.94 90 GLU A O 1
ATOM 748 N N . ALA A 1 91 ? -1.753 0.312 17.027 1.00 95.88 91 ALA A N 1
ATOM 749 C CA . ALA A 1 91 ? -1.862 -1.060 16.551 1.00 95.88 91 ALA A CA 1
ATOM 750 C C . ALA A 1 91 ? -1.459 -2.096 17.609 1.00 95.88 91 ALA A C 1
ATOM 752 O O . ALA A 1 91 ? -2.082 -3.152 17.694 1.00 95.88 91 ALA A O 1
ATOM 753 N N . LEU A 1 92 ? -0.447 -1.793 18.427 1.00 96.19 92 LEU A N 1
ATOM 754 C CA . LEU A 1 92 ? -0.008 -2.664 19.519 1.00 96.19 92 LEU A CA 1
ATOM 755 C C . LEU A 1 92 ? -0.995 -2.672 20.691 1.00 96.19 92 LEU A C 1
ATOM 757 O O . LEU A 1 92 ? -1.248 -3.732 21.258 1.00 96.19 92 LEU A O 1
ATOM 761 N N . ASP A 1 93 ? -1.557 -1.514 21.033 1.00 97.31 93 ASP A N 1
ATOM 762 C CA . ASP A 1 93 ? -2.384 -1.362 22.233 1.00 97.31 93 ASP A CA 1
ATOM 763 C C . ASP A 1 93 ? -3.838 -1.797 22.014 1.00 97.31 93 ASP A C 1
ATOM 765 O O . ASP A 1 93 ? -4.454 -2.393 22.896 1.00 97.31 93 ASP A O 1
ATOM 769 N N . SER A 1 94 ? -4.401 -1.490 20.842 1.00 95.81 94 SER A N 1
ATOM 770 C CA . SER A 1 94 ? -5.828 -1.690 20.542 1.00 95.81 94 SER A CA 1
ATOM 771 C C . SER A 1 94 ? -6.102 -2.788 19.514 1.00 95.81 94 SER A C 1
ATOM 773 O O . SER A 1 94 ? -7.245 -3.211 19.354 1.00 95.81 94 SER A O 1
ATOM 775 N N . GLY A 1 95 ? -5.070 -3.248 18.801 1.00 94.31 95 GLY A N 1
ATOM 776 C CA . GLY A 1 95 ? -5.221 -4.180 17.685 1.00 94.31 95 GLY A CA 1
ATOM 777 C C . GLY A 1 95 ? -5.738 -3.538 16.392 1.00 94.31 95 GLY A C 1
ATOM 778 O O . GLY A 1 95 ? -5.957 -4.260 15.417 1.00 94.31 95 GLY A O 1
ATOM 779 N N . THR A 1 96 ? -5.919 -2.212 16.338 1.00 94.69 96 THR A N 1
ATOM 780 C CA . THR A 1 96 ? -6.294 -1.522 15.095 1.00 94.69 96 THR A CA 1
ATOM 781 C C . THR A 1 96 ? -5.195 -1.699 14.042 1.00 94.69 96 THR A C 1
ATOM 783 O O . THR A 1 96 ? -4.038 -1.359 14.293 1.00 94.69 96 THR A O 1
ATOM 786 N N . PRO A 1 97 ? -5.499 -2.205 12.837 1.00 94.62 97 PRO A N 1
ATOM 787 C CA . PRO A 1 97 ? -4.463 -2.476 11.853 1.00 94.62 97 PRO A CA 1
ATOM 788 C C . PRO A 1 97 ? -3.857 -1.180 11.286 1.00 94.62 97 PRO A C 1
ATOM 790 O O . PRO A 1 97 ? -4.532 -0.162 11.125 1.00 94.62 97 PRO A O 1
ATOM 793 N N . LEU A 1 98 ? -2.565 -1.236 10.938 1.00 95.38 98 LEU A N 1
ATOM 794 C CA . LEU A 1 98 ? -1.847 -0.137 10.267 1.00 95.38 98 LEU A CA 1
ATOM 795 C C . LEU A 1 98 ? -2.393 0.140 8.862 1.00 95.38 98 LEU A C 1
ATOM 797 O O . LEU A 1 98 ? -2.440 1.286 8.418 1.00 95.38 98 LEU A O 1
ATOM 801 N N . ILE A 1 99 ? -2.778 -0.936 8.175 1.00 96.00 99 ILE A N 1
ATOM 802 C CA . ILE A 1 99 ? -3.455 -0.900 6.885 1.00 96.00 99 ILE A CA 1
ATOM 803 C C . ILE A 1 99 ? -4.928 -1.172 7.132 1.00 96.00 99 ILE A C 1
ATOM 805 O O . ILE A 1 99 ? -5.277 -2.243 7.630 1.00 96.00 99 ILE A O 1
ATOM 809 N N . ARG A 1 100 ? -5.780 -0.209 6.802 1.00 95.00 100 ARG A N 1
ATOM 810 C CA . ARG A 1 100 ? -7.198 -0.244 7.148 1.00 95.00 100 ARG A CA 1
ATOM 811 C C . ARG A 1 100 ? -8.041 -0.378 5.878 1.00 95.00 100 ARG A C 1
ATOM 813 O O . ARG A 1 100 ? -7.748 0.281 4.882 1.00 95.00 100 ARG A O 1
ATOM 820 N N . PRO A 1 101 ? -9.081 -1.223 5.867 1.00 95.06 101 PRO A N 1
ATOM 821 C CA . PRO A 1 101 ? -10.087 -1.170 4.814 1.00 95.06 101 PRO A CA 1
ATOM 822 C C . PRO A 1 101 ? -10.885 0.140 4.910 1.00 95.06 101 PRO A C 1
ATOM 824 O O . PRO A 1 101 ? -11.025 0.708 5.994 1.00 95.06 101 PRO A O 1
ATOM 827 N N . LEU A 1 102 ? -11.447 0.613 3.794 1.00 94.25 102 LEU A N 1
ATOM 828 C CA . LEU A 1 102 ? -12.080 1.940 3.752 1.00 94.25 102 LEU A CA 1
ATOM 829 C C . LEU A 1 102 ? -13.286 2.094 4.687 1.00 94.25 102 LEU A C 1
ATOM 831 O O . LEU A 1 102 ? -13.517 3.185 5.201 1.00 94.25 102 LEU A O 1
ATOM 835 N N . TRP A 1 103 ? -14.011 1.017 4.993 1.00 93.19 103 TRP A N 1
ATOM 836 C CA . TRP A 1 103 ? -15.120 1.064 5.955 1.00 93.19 103 TRP A CA 1
ATOM 837 C C . TRP A 1 103 ? -14.678 1.401 7.383 1.00 93.19 103 TRP A C 1
ATOM 839 O O . TRP A 1 103 ? -15.509 1.803 8.187 1.00 93.19 103 TRP A O 1
ATOM 849 N N . MET A 1 104 ? -13.387 1.288 7.721 1.00 92.81 104 MET A N 1
ATOM 850 C CA . MET A 1 104 ? -12.871 1.815 8.991 1.00 92.81 104 MET A CA 1
ATOM 851 C C . MET A 1 104 ? -12.725 3.339 8.974 1.00 92.81 104 MET A C 1
ATOM 853 O O . MET A 1 104 ? -12.789 3.961 10.031 1.00 92.81 104 MET A O 1
ATOM 857 N N . LEU A 1 105 ? -12.530 3.947 7.798 1.00 90.19 105 LEU A N 1
ATOM 858 C CA . LEU A 1 105 ? -12.490 5.402 7.665 1.00 90.19 105 LEU A CA 1
ATOM 859 C C . LEU A 1 105 ? -13.888 5.994 7.767 1.00 90.19 105 LEU A C 1
ATOM 861 O O . LEU A 1 105 ? -14.059 7.004 8.441 1.00 90.19 105 LEU A O 1
ATOM 865 N N . ASP A 1 106 ? -14.884 5.381 7.134 1.00 89.94 106 ASP A N 1
ATOM 866 C CA . ASP A 1 106 ? -16.279 5.797 7.264 1.00 89.94 106 ASP A CA 1
ATOM 867 C C . ASP A 1 106 ? -17.207 4.578 7.369 1.00 89.94 106 ASP A C 1
ATOM 869 O O . ASP A 1 106 ? -17.652 4.044 6.351 1.00 89.94 106 ASP A O 1
ATOM 873 N N . PRO A 1 107 ? -17.506 4.121 8.600 1.00 90.19 107 PRO A N 1
ATOM 874 C CA . PRO A 1 107 ? -18.402 2.989 8.816 1.00 90.19 107 PRO A CA 1
ATOM 875 C C . PRO A 1 107 ? -19.851 3.262 8.398 1.00 90.19 107 PRO A C 1
ATOM 877 O O . PRO A 1 107 ? -20.602 2.307 8.185 1.00 90.19 107 PRO A O 1
ATOM 880 N N . GLY A 1 108 ? -20.253 4.537 8.329 1.00 91.31 108 GLY A N 1
ATOM 881 C CA . GLY A 1 108 ? -21.615 4.953 8.000 1.00 91.31 108 GLY A CA 1
ATOM 882 C C . GLY A 1 108 ? -21.905 4.934 6.501 1.00 91.31 108 GLY A C 1
ATOM 883 O O . GLY A 1 108 ? -23.065 4.788 6.112 1.00 91.31 108 GLY A O 1
ATOM 884 N N . ASP A 1 109 ? -20.873 5.030 5.661 1.00 92.31 109 ASP A N 1
ATOM 885 C CA . ASP A 1 109 ? -21.029 4.930 4.215 1.00 92.31 109 ASP A CA 1
ATOM 886 C C . ASP A 1 109 ? -21.028 3.466 3.756 1.00 92.31 109 ASP A C 1
ATOM 888 O O . ASP A 1 109 ? -20.004 2.781 3.737 1.00 92.31 109 ASP A O 1
ATOM 892 N N . SER A 1 110 ? -22.199 2.988 3.326 1.00 92.94 110 SER A N 1
ATOM 893 C CA . SER A 1 110 ? -22.377 1.645 2.763 1.00 92.94 110 SER A CA 1
ATOM 894 C C . SER A 1 110 ? -21.454 1.339 1.573 1.00 92.94 110 SER A C 1
ATOM 896 O O . SER A 1 110 ? -21.097 0.177 1.376 1.00 92.94 110 SER A O 1
ATOM 898 N N . ALA A 1 111 ? -21.025 2.349 0.806 1.00 92.06 111 ALA A N 1
ATOM 899 C CA . ALA A 1 111 ? -20.124 2.160 -0.324 1.00 92.06 111 ALA A CA 1
ATOM 900 C C . ALA A 1 111 ? -18.727 1.713 0.133 1.00 92.06 111 ALA A C 1
ATOM 902 O O . ALA A 1 111 ? -18.152 0.815 -0.484 1.00 92.06 111 ALA A O 1
ATOM 903 N N . CYS A 1 112 ? -18.227 2.219 1.267 1.00 92.69 112 CYS A N 1
ATOM 904 C CA . CYS A 1 112 ? -16.947 1.799 1.845 1.00 92.69 112 CYS A CA 1
ATOM 905 C C . CYS A 1 112 ? -16.886 0.293 2.154 1.00 92.69 112 CYS A C 1
ATOM 907 O O . CYS A 1 112 ? -15.811 -0.306 2.108 1.00 92.69 112 CYS A O 1
ATOM 909 N N . HIS A 1 113 ? -18.027 -0.332 2.469 1.00 93.50 113 HIS A N 1
ATOM 910 C CA . HIS A 1 113 ? -18.115 -1.773 2.753 1.00 93.50 113 HIS A CA 1
ATOM 911 C C . HIS A 1 113 ? -17.996 -2.637 1.491 1.00 93.50 113 HIS A C 1
ATOM 913 O O . HIS A 1 113 ? -17.708 -3.831 1.583 1.00 93.50 113 HIS A O 1
ATOM 919 N N . LEU A 1 114 ? -18.222 -2.052 0.312 1.00 94.88 114 LEU A N 1
ATOM 920 C CA . LEU A 1 114 ? -18.155 -2.747 -0.974 1.00 94.88 114 LEU A CA 1
ATOM 921 C C . LEU A 1 114 ? -16.762 -2.690 -1.609 1.00 94.88 114 LEU A C 1
ATOM 923 O O . LEU A 1 114 ? -16.466 -3.515 -2.478 1.00 94.88 114 LEU A O 1
ATOM 927 N N . VAL A 1 115 ? -15.910 -1.759 -1.174 1.00 94.56 115 VAL A N 1
ATOM 928 C CA . VAL A 1 115 ? -14.553 -1.588 -1.702 1.00 94.56 115 VAL A CA 1
ATOM 929 C C . VAL A 1 115 ? -13.637 -2.702 -1.194 1.00 94.56 115 VAL A C 1
ATOM 931 O O . VAL A 1 115 ? -13.568 -2.978 0.003 1.00 94.56 115 VAL A O 1
ATOM 934 N N . LYS A 1 116 ? -12.932 -3.367 -2.117 1.00 93.31 116 LYS A N 1
ATOM 935 C CA . LYS A 1 116 ? -12.094 -4.551 -1.825 1.00 93.31 116 LYS A CA 1
ATOM 936 C C . LYS A 1 116 ? -10.648 -4.412 -2.280 1.00 93.31 116 LYS A C 1
ATOM 938 O O . LYS A 1 116 ? -9.794 -5.174 -1.840 1.00 93.31 116 LYS A O 1
ATOM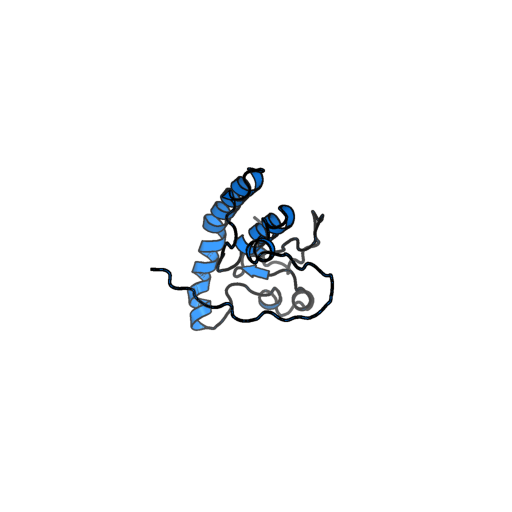 943 N N . ASP A 1 117 ? -10.393 -3.488 -3.190 1.00 95.00 117 ASP A N 1
ATOM 944 C CA . ASP A 1 117 ? -9.123 -3.288 -3.877 1.00 95.00 117 ASP A CA 1
ATOM 945 C C . ASP A 1 117 ? -8.502 -1.922 -3.559 1.00 95.00 117 ASP A C 1
ATOM 947 O O . ASP A 1 117 ? -7.591 -1.482 -4.252 1.00 95.00 117 ASP A O 1
ATOM 951 N N . GLU A 1 118 ? -8.956 -1.283 -2.479 1.00 96.19 118 GLU A N 1
ATOM 952 C CA . GLU A 1 118 ? -8.405 -0.042 -1.936 1.00 96.19 118 GLU A CA 1
ATOM 953 C C . GLU A 1 118 ? -8.273 -0.164 -0.422 1.00 96.19 118 GLU A C 1
ATOM 955 O O . GLU A 1 118 ? -9.049 -0.852 0.248 1.00 96.19 118 GLU A O 1
ATOM 960 N N . PHE A 1 119 ? -7.275 0.511 0.126 1.00 96.25 119 PHE A N 1
ATOM 961 C CA . PHE A 1 119 ? -7.014 0.524 1.557 1.00 96.25 119 PHE A CA 1
ATOM 962 C C . PHE A 1 119 ? -6.414 1.859 1.964 1.00 96.25 119 PHE A C 1
ATOM 964 O O . PHE A 1 119 ? -5.933 2.612 1.120 1.00 96.25 119 PHE A O 1
ATOM 971 N N . SER A 1 120 ? -6.389 2.137 3.261 1.00 95.88 120 SER A N 1
ATOM 972 C CA . SER A 1 120 ? -5.679 3.285 3.801 1.00 95.88 120 SER A CA 1
ATOM 973 C C . SER A 1 120 ? -4.478 2.888 4.645 1.00 95.88 120 SER A C 1
ATOM 975 O O . SER A 1 120 ? -4.446 1.824 5.267 1.00 95.88 120 SER A O 1
ATOM 977 N N . VAL A 1 121 ? -3.474 3.761 4.666 1.00 96.00 121 VAL A N 1
ATOM 978 C CA . VAL A 1 121 ? -2.382 3.742 5.639 1.00 96.00 121 VAL A CA 1
ATOM 979 C C . VAL A 1 121 ? -2.703 4.818 6.665 1.00 96.00 121 VAL A C 1
ATOM 981 O O . VAL A 1 121 ? -2.566 6.006 6.375 1.00 96.00 121 VAL A O 1
ATOM 984 N N . GLY A 1 122 ? -3.172 4.406 7.842 1.00 89.75 122 GLY A N 1
ATOM 985 C CA . GLY A 1 122 ? -3.753 5.354 8.791 1.00 89.75 122 GLY A CA 1
ATOM 986 C C . GLY A 1 122 ? -5.043 5.983 8.260 1.00 89.75 122 GLY A C 1
ATOM 987 O O . GLY A 1 122 ? -5.872 5.295 7.659 1.00 89.75 122 GLY A O 1
ATOM 988 N N . GLU A 1 123 ? -5.212 7.283 8.486 1.00 89.56 123 GLU A N 1
ATOM 989 C CA . GLU A 1 123 ? -6.389 8.061 8.062 1.00 89.56 123 GLU A CA 1
ATOM 990 C C . GLU A 1 123 ? -6.073 9.045 6.927 1.00 89.56 123 GLU A C 1
ATOM 992 O O . GLU A 1 123 ? -6.978 9.626 6.339 1.00 89.56 123 GLU A O 1
ATOM 997 N N . GLU A 1 124 ? -4.793 9.225 6.603 1.00 90.69 124 GLU A N 1
ATOM 998 C CA . GLU A 1 124 ? -4.304 10.306 5.748 1.00 90.69 124 GLU A CA 1
ATOM 999 C C . GLU A 1 124 ? -4.016 9.878 4.313 1.00 90.69 124 GLU A C 1
ATOM 1001 O O . GLU A 1 124 ? -3.922 10.728 3.432 1.00 90.69 124 GLU A O 1
ATOM 1006 N N . LEU A 1 125 ? -3.823 8.581 4.069 1.00 93.44 125 LEU A N 1
ATOM 1007 C CA . LEU A 1 125 ? -3.388 8.085 2.770 1.00 93.44 125 LEU A CA 1
ATOM 1008 C C . LEU A 1 125 ? -4.266 6.928 2.317 1.00 93.44 125 LEU A C 1
ATOM 1010 O O . LEU A 1 125 ? -4.199 5.852 2.903 1.00 93.44 125 LEU A O 1
ATOM 1014 N N . ILE A 1 126 ? -5.030 7.134 1.244 1.00 95.25 126 ILE A N 1
ATOM 1015 C CA . ILE A 1 126 ? -5.727 6.065 0.520 1.00 95.25 126 ILE A CA 1
ATOM 1016 C C . ILE A 1 126 ? -4.835 5.570 -0.620 1.00 95.25 126 ILE A C 1
ATOM 1018 O O . ILE A 1 126 ? -4.202 6.353 -1.328 1.00 95.25 126 ILE A O 1
ATOM 1022 N N . VAL A 1 127 ? -4.788 4.253 -0.785 1.00 96.81 127 VAL A N 1
ATOM 1023 C CA . VAL A 1 127 ? -3.993 3.547 -1.782 1.00 96.81 127 VAL A CA 1
ATOM 1024 C C . VAL A 1 127 ? -4.919 2.672 -2.614 1.00 96.81 127 VAL A C 1
ATOM 1026 O O . VAL A 1 127 ? -5.646 1.827 -2.093 1.00 96.81 127 VAL A O 1
ATOM 1029 N N . ALA A 1 128 ? -4.849 2.878 -3.923 1.00 97.12 128 ALA A N 1
ATOM 1030 C CA . ALA A 1 128 ? -5.732 2.304 -4.928 1.00 97.12 128 ALA A CA 1
ATOM 1031 C C . ALA A 1 128 ? -4.876 1.699 -6.065 1.00 97.12 128 ALA A C 1
ATOM 1033 O O . ALA A 1 128 ? -4.640 2.346 -7.090 1.00 97.12 128 ALA A O 1
ATOM 1034 N N . PRO A 1 129 ? -4.294 0.501 -5.870 1.00 96.69 129 PRO A N 1
ATOM 1035 C CA . PRO A 1 129 ? -3.374 -0.107 -6.829 1.00 96.69 129 PRO A CA 1
ATOM 1036 C C . PRO A 1 129 ? -4.070 -0.548 -8.126 1.00 96.69 129 PRO A C 1
ATOM 1038 O O . PRO A 1 129 ? -5.202 -1.024 -8.125 1.00 96.69 129 PRO A O 1
ATOM 1041 N N . ILE A 1 130 ? -3.348 -0.485 -9.249 1.00 96.44 130 ILE A N 1
ATOM 1042 C CA . ILE A 1 130 ? -3.761 -1.150 -10.493 1.00 96.44 130 ILE A CA 1
ATOM 1043 C C . ILE A 1 130 ? -3.374 -2.630 -10.405 1.00 96.44 130 ILE A C 1
ATOM 1045 O O . ILE A 1 130 ? -2.194 -2.962 -10.302 1.00 96.44 130 ILE A O 1
ATOM 1049 N N . LEU A 1 131 ? -4.374 -3.512 -10.467 1.00 94.75 131 LEU A N 1
ATOM 1050 C CA . LEU A 1 131 ? -4.217 -4.959 -10.254 1.00 94.75 131 LEU A CA 1
ATOM 1051 C C . LEU A 1 131 ? -4.394 -5.801 -11.528 1.00 94.75 131 LEU A C 1
ATOM 1053 O O . LEU A 1 131 ? -4.337 -7.029 -11.470 1.00 94.75 131 LEU A O 1
ATOM 1057 N N . ARG A 1 132 ? -4.652 -5.164 -12.674 1.00 94.69 132 ARG A N 1
ATOM 1058 C CA . ARG A 1 132 ? -4.897 -5.836 -13.957 1.00 94.69 132 ARG A CA 1
ATOM 1059 C C . ARG A 1 132 ? -3.777 -5.520 -14.956 1.00 94.69 132 ARG A C 1
ATOM 1061 O O . ARG A 1 132 ? -3.306 -4.383 -14.972 1.00 94.69 132 ARG A O 1
ATOM 1068 N N . PRO A 1 133 ? -3.350 -6.502 -15.772 1.00 93.81 133 PRO A N 1
ATOM 1069 C CA . PRO A 1 133 ? -2.332 -6.279 -16.796 1.00 93.81 133 PRO A CA 1
ATOM 1070 C C . PRO A 1 133 ? -2.849 -5.331 -17.883 1.00 93.81 133 PRO A C 1
ATOM 1072 O O . PRO A 1 133 ? -4.057 -5.282 -18.136 1.00 93.81 133 PRO A O 1
ATOM 1075 N N . ASN A 1 134 ? -1.942 -4.603 -18.537 1.00 94.75 134 ASN A N 1
ATOM 1076 C CA . ASN A 1 134 ? -2.240 -3.647 -19.613 1.00 94.75 134 ASN A CA 1
ATOM 1077 C C . ASN A 1 134 ? -3.278 -2.578 -19.227 1.00 94.75 134 ASN A C 1
ATOM 1079 O O . ASN A 1 134 ? -4.008 -2.060 -20.071 1.00 94.75 134 ASN A O 1
ATOM 1083 N N . THR A 1 135 ? -3.385 -2.279 -17.934 1.00 95.06 135 THR A N 1
ATOM 1084 C CA . THR A 1 135 ? -4.318 -1.288 -17.398 1.00 95.06 135 THR A CA 1
ATOM 1085 C C . THR A 1 135 ? -3.522 -0.083 -16.920 1.00 95.06 135 THR A C 1
ATOM 1087 O O . THR A 1 135 ? -2.524 -0.228 -16.210 1.00 95.06 135 THR A O 1
ATOM 1090 N N . HIS A 1 136 ? -3.948 1.116 -17.314 1.00 92.31 136 HIS A N 1
ATOM 1091 C CA . HIS A 1 136 ? -3.243 2.369 -17.014 1.00 92.31 136 HIS A CA 1
ATOM 1092 C C . HIS A 1 136 ? -4.060 3.335 -16.153 1.00 92.31 136 HIS A C 1
ATOM 1094 O O . HIS A 1 136 ? -3.500 4.281 -15.607 1.00 92.31 136 HIS A O 1
ATOM 1100 N N . GLU A 1 137 ? -5.345 3.048 -15.970 1.00 94.00 137 GLU A N 1
ATOM 1101 C CA . GLU A 1 137 ? -6.287 3.829 -15.179 1.00 94.00 137 GLU A CA 1
ATOM 1102 C C . GLU A 1 137 ? -7.240 2.896 -14.431 1.00 94.00 137 GLU A C 1
ATOM 1104 O O . GLU A 1 137 ? -7.451 1.748 -14.829 1.00 94.00 137 GLU A O 1
ATOM 1109 N N . ARG A 1 138 ? -7.798 3.379 -13.323 1.00 93.00 138 ARG A N 1
ATOM 1110 C CA . ARG A 1 138 ? -8.885 2.714 -12.606 1.00 93.00 138 ARG A CA 1
ATOM 1111 C C . ARG A 1 138 ? -9.781 3.761 -11.970 1.00 93.00 138 ARG A C 1
ATOM 1113 O O . ARG A 1 138 ? -9.315 4.846 -11.625 1.00 93.00 138 ARG A O 1
ATOM 1120 N N . GLU A 1 139 ? -11.038 3.403 -11.767 1.00 93.06 139 GLU A N 1
ATOM 1121 C CA . GLU A 1 139 ? -11.927 4.173 -10.906 1.00 93.06 139 GLU A CA 1
ATOM 1122 C C . GLU A 1 139 ? -11.474 4.028 -9.452 1.00 93.06 139 GLU A C 1
ATOM 1124 O O . GLU A 1 139 ? -11.023 2.958 -9.044 1.00 93.06 139 GLU A O 1
ATOM 1129 N N . VAL A 1 140 ? -11.551 5.121 -8.694 1.00 93.19 140 VAL A N 1
ATOM 1130 C CA . VAL A 1 140 ? -11.161 5.171 -7.282 1.00 93.19 140 VAL A CA 1
ATOM 1131 C C . VAL A 1 140 ? -12.352 5.647 -6.476 1.00 93.19 140 VAL A C 1
ATOM 1133 O O . VAL A 1 140 ? -12.963 6.659 -6.826 1.00 93.19 140 VAL A O 1
ATOM 1136 N N . TYR A 1 141 ? -12.660 4.953 -5.388 1.00 91.75 141 TYR A N 1
ATOM 1137 C CA . TYR A 1 141 ? -13.665 5.420 -4.454 1.00 91.75 141 TYR A CA 1
ATOM 1138 C C . TYR A 1 141 ? -13.022 6.305 -3.374 1.00 91.75 141 TYR A C 1
ATOM 1140 O O . TYR A 1 141 ? -12.043 5.943 -2.727 1.00 91.75 141 TYR A O 1
ATOM 1148 N N . LEU A 1 142 ? -13.577 7.501 -3.170 1.00 89.62 142 LEU A N 1
ATOM 1149 C CA . LEU A 1 142 ? -13.104 8.446 -2.160 1.00 89.62 142 LEU A CA 1
ATOM 1150 C C . LEU A 1 142 ? -14.232 8.714 -1.155 1.00 89.62 142 LEU A C 1
ATOM 1152 O O . LEU A 1 142 ? -15.238 9.315 -1.541 1.00 89.62 142 LEU A O 1
ATOM 1156 N N . PRO A 1 143 ? -14.078 8.312 0.122 1.00 83.56 143 PRO A N 1
ATOM 1157 C CA . PRO A 1 143 ? -15.034 8.654 1.167 1.00 83.56 143 PRO A CA 1
ATOM 1158 C C . PRO A 1 143 ? -15.187 10.175 1.288 1.00 83.56 143 PRO A C 1
ATOM 1160 O O . PRO A 1 143 ? -14.205 10.921 1.191 1.00 83.56 143 PRO A O 1
ATOM 1163 N N . ALA A 1 144 ? -16.409 10.648 1.524 1.00 72.31 144 ALA A N 1
ATOM 1164 C CA . ALA A 1 144 ? -16.697 12.076 1.584 1.00 72.31 144 ALA A CA 1
ATOM 1165 C C . ALA A 1 144 ? -15.877 12.779 2.691 1.00 72.31 144 ALA A C 1
ATOM 1167 O O . ALA A 1 144 ? -16.056 12.537 3.881 1.00 72.31 144 ALA A O 1
ATOM 1168 N N . GLY A 1 145 ? -14.983 13.693 2.295 1.00 62.25 145 GLY A N 1
ATOM 1169 C CA . GLY A 1 145 ? -14.418 14.719 3.181 1.00 62.25 145 GLY A CA 1
ATOM 1170 C C . GLY A 1 145 ? -13.242 14.334 4.091 1.00 62.25 145 GLY A C 1
ATOM 1171 O O . GLY A 1 145 ? -12.914 15.136 4.962 1.00 62.25 145 GLY A O 1
ATOM 1172 N N . LYS A 1 146 ? -12.591 13.170 3.924 1.00 57.28 146 LYS A N 1
ATOM 1173 C CA . LYS A 1 146 ? -11.507 12.735 4.842 1.00 57.28 146 LYS A CA 1
ATOM 1174 C C . LYS A 1 146 ? -10.071 12.812 4.329 1.00 57.28 146 LYS A C 1
ATOM 1176 O O . LYS A 1 146 ? -9.155 12.700 5.137 1.00 57.28 146 LYS A O 1
ATOM 1181 N N . LEU A 1 147 ? -9.842 13.056 3.042 1.00 53.59 147 LEU A N 1
ATOM 1182 C CA . LEU A 1 147 ? -8.488 13.317 2.552 1.00 53.59 147 LEU A CA 1
ATOM 1183 C C . LEU A 1 147 ? -8.237 14.829 2.526 1.00 53.59 147 LEU A C 1
ATOM 1185 O O . LEU A 1 147 ? -8.991 15.540 1.855 1.00 53.59 147 LEU A O 1
ATOM 1189 N N . PRO A 1 148 ? -7.211 15.353 3.225 1.00 41.91 148 PRO A N 1
ATOM 1190 C CA . PRO A 1 148 ? -6.775 16.716 2.976 1.00 41.91 148 PRO A CA 1
ATOM 1191 C C . PRO A 1 148 ? -6.352 16.810 1.507 1.00 41.91 148 PRO A C 1
ATOM 1193 O O . PRO A 1 148 ? -5.535 16.023 1.032 1.00 41.91 148 PRO A O 1
ATOM 1196 N N . SER A 1 149 ? -6.942 17.755 0.777 1.00 39.44 149 SER A N 1
ATOM 1197 C CA . SER A 1 149 ? -6.491 18.118 -0.563 1.00 39.44 149 SER A CA 1
ATOM 1198 C C . SER A 1 149 ? -5.016 18.516 -0.480 1.00 39.44 149 SER A C 1
ATOM 1200 O O . SER A 1 149 ? -4.695 19.526 0.155 1.00 39.44 149 SER A O 1
ATOM 1202 N N . HIS A 1 150 ? -4.135 17.700 -1.055 1.00 39.84 150 HIS A N 1
ATOM 1203 C CA . HIS A 1 150 ? -2.729 18.034 -1.263 1.00 39.84 150 HIS A CA 1
ATOM 1204 C C . HIS A 1 150 ? -2.544 18.740 -2.601 1.00 39.84 150 HIS A C 1
ATOM 1206 O O . HIS A 1 150 ? -3.183 18.304 -3.585 1.00 39.84 150 HIS A O 1
#